Protein AF-A0AAI9EBV7-F1 (afdb_monomer)

Solvent-accessible surface area (backbone atoms only — not comparable to full-atom values): 10297 Å² total; per-residue (Å²): 137,82,85,83,76,83,78,78,80,78,81,77,73,81,86,84,52,82,84,73,50,58,69,68,62,50,48,53,56,40,47,76,72,58,57,64,101,58,68,46,68,54,37,82,58,86,67,26,64,75,76,62,74,66,48,72,75,41,75,66,51,22,55,57,43,48,47,49,43,33,44,70,38,45,33,29,35,66,46,67,69,36,53,53,56,43,55,72,75,46,53,75,68,58,56,71,32,49,49,42,36,38,40,44,69,41,99,86,48,57,71,67,60,51,51,50,57,46,65,76,68,52,88,82,76,77,70,55,43,76,27,34,28,35,61,58,92,95,44,76,33,32,49,52,55,43,61,78,40,37,59,60,54,32,46,73,72,70,42,64,83,50,47,74,68,54,69,80,76,116

pLDDT: mean 79.26, std 15.72, range [40.16, 98.31]

Secondary structure (DSSP, 8-state):
------------PPPP-GGGS-HHHHHHHHHHHH--SSPEEPPSSSSSSPPPGGGGT-HHHHHHHHHHHHHHPEEEES-HHHHHHHHHTS-HHHHHH--EEEEPPPTTS-HHHHHHHHHHH-TTTT--TTTEEEEETTEEEEHHHHHHTHHHHHHHTT-GGGHHHHTT--

Radius of gyration: 24.82 Å; Cα contacts (8 Å, |Δi|>4): 175; chains: 1; bounding box: 70×35×86 Å

Mean predicted aligned error: 10.06 Å

InterPro domains:
  IPR038883 Uncharacterized protein AN11006-like [PTHR42085] (15-111)

Organism: NCBI:txid111012

Nearest PDB structures (foldseek):
  3qpd-assembly1_A  TM=3.014E-01  e=2.447E-01  Aspergillus oryzae
  3dea-assembly1_A  TM=3.841E-01  e=1.121E+00  Colletotrichum gloeosporioides
  3dd5-assembly1_A  TM=3.540E-01  e=1.266E+00  Colletotrichum gloeosporioides
  3dea-assembly2_B  TM=3.497E-01  e=1.346E+00  Colletotrichum gloeosporioides
  1cui-assembly1_A  TM=3.487E-01  e=2.794E+00  Fusarium vanettenii

Structure (mmCIF, N/CA/C/O backbone):
data_AF-A0AAI9EBV7-F1
#
_entry.id   AF-A0AAI9EBV7-F1
#
loop_
_atom_site.group_PDB
_atom_site.id
_atom_site.type_symbol
_atom_site.label_atom_id
_atom_site.label_alt_id
_atom_site.label_comp_id
_atom_site.label_asym_id
_atom_site.label_entity_id
_atom_site.label_seq_id
_atom_site.pdbx_PDB_ins_code
_atom_site.Cartn_x
_atom_site.Cartn_y
_atom_site.Cartn_z
_atom_site.occupancy
_atom_site.B_iso_or_equiv
_atom_site.auth_seq_id
_atom_site.auth_comp_id
_atom_site.auth_asym_id
_atom_site.auth_atom_id
_atom_site.pdbx_PDB_model_num
ATOM 1 N N . MET A 1 1 ? -47.836 -15.852 57.022 1.00 59.47 1 MET A N 1
ATOM 2 C CA . MET A 1 1 ? -46.733 -14.891 56.802 1.00 59.47 1 MET A CA 1
ATOM 3 C C . MET A 1 1 ? -45.708 -15.595 55.933 1.00 59.47 1 MET A C 1
ATOM 5 O O . MET A 1 1 ? -45.092 -16.540 56.404 1.00 59.47 1 MET A O 1
ATOM 9 N N . SER A 1 2 ? -45.632 -15.248 54.650 1.00 58.69 2 SER A N 1
ATOM 10 C CA . SER A 1 2 ? -44.737 -15.921 53.698 1.00 58.69 2 SER A CA 1
ATOM 11 C C . SER A 1 2 ? -43.369 -15.228 53.684 1.00 58.69 2 SER A C 1
ATOM 13 O O . SER A 1 2 ? -43.339 -13.996 53.724 1.00 58.69 2 SER A O 1
ATOM 15 N N . PRO A 1 3 ? -42.250 -15.971 53.640 1.00 67.75 3 PRO A N 1
ATOM 16 C CA . PRO A 1 3 ? -40.920 -15.381 53.669 1.00 67.75 3 PRO A CA 1
ATOM 17 C C . PRO A 1 3 ? -40.595 -14.749 52.311 1.00 67.75 3 PRO A C 1
ATOM 19 O O . PRO A 1 3 ? -40.677 -15.402 51.271 1.00 67.75 3 PRO A O 1
ATOM 22 N N . SER A 1 4 ? -40.237 -13.466 52.323 1.00 66.25 4 SER A N 1
ATOM 23 C CA . SER A 1 4 ? -39.759 -12.733 51.153 1.00 66.25 4 SER A CA 1
ATOM 24 C C . SER A 1 4 ? -38.395 -13.275 50.724 1.00 66.25 4 SER A C 1
ATOM 26 O O . SER A 1 4 ? -37.406 -13.198 51.451 1.00 66.25 4 SER A O 1
ATOM 28 N N . THR A 1 5 ? -38.336 -13.856 49.529 1.00 72.69 5 THR A N 1
ATOM 29 C CA . THR A 1 5 ? -37.091 -14.355 48.940 1.00 72.69 5 THR A CA 1
ATOM 30 C C . THR A 1 5 ? -36.189 -13.168 48.567 1.00 72.69 5 THR A C 1
ATOM 32 O O . THR A 1 5 ? -36.647 -12.267 47.858 1.00 72.69 5 THR A O 1
ATOM 35 N N . PRO A 1 6 ? -34.920 -13.118 49.011 1.00 67.88 6 PRO A N 1
ATOM 36 C CA . PRO A 1 6 ? -34.009 -12.046 48.632 1.00 67.88 6 PRO A CA 1
ATOM 37 C C . PRO A 1 6 ? -33.691 -12.131 47.133 1.00 67.88 6 PRO A C 1
ATOM 39 O O . PRO A 1 6 ? -33.121 -13.107 46.649 1.00 67.88 6 PRO A O 1
ATOM 42 N N . SER A 1 7 ? -34.083 -11.089 46.397 1.00 76.69 7 SER A N 1
ATOM 43 C CA . SER A 1 7 ? -33.814 -10.920 44.968 1.00 76.69 7 SER A CA 1
ATOM 44 C C . SER A 1 7 ? -32.306 -10.947 44.707 1.00 76.69 7 SER A C 1
ATOM 46 O O . SER A 1 7 ? -31.587 -10.021 45.087 1.00 76.69 7 SER A O 1
ATOM 48 N N . ALA A 1 8 ? -31.825 -11.998 44.040 1.00 75.81 8 ALA A N 1
ATOM 49 C CA . ALA A 1 8 ? -30.426 -12.147 43.656 1.00 75.81 8 ALA A CA 1
ATOM 50 C C . ALA A 1 8 ? -29.959 -10.934 42.827 1.00 75.81 8 ALA A C 1
ATOM 52 O O . ALA A 1 8 ? -30.432 -10.702 41.711 1.00 75.81 8 ALA A O 1
ATOM 53 N N . ARG A 1 9 ? -29.023 -10.140 43.367 1.00 72.31 9 ARG A N 1
ATOM 54 C CA . ARG A 1 9 ? -28.352 -9.070 42.615 1.00 72.31 9 ARG A CA 1
ATOM 55 C C . ARG A 1 9 ? -27.528 -9.709 41.497 1.00 72.31 9 ARG A C 1
ATOM 57 O O . ARG A 1 9 ? -26.491 -10.309 41.761 1.00 72.31 9 ARG A O 1
ATOM 64 N N . LYS A 1 10 ? -27.966 -9.552 40.245 1.00 77.38 10 LYS A N 1
ATOM 65 C CA . LYS A 1 10 ? -27.124 -9.825 39.074 1.00 77.38 10 LYS A CA 1
ATOM 66 C C . LYS A 1 10 ? -25.922 -8.880 39.116 1.00 77.38 10 LYS A C 1
ATOM 68 O O . LYS A 1 10 ? -26.084 -7.674 38.947 1.00 77.38 10 LYS A O 1
ATOM 73 N N . ILE A 1 11 ? -24.729 -9.422 39.347 1.00 78.44 11 ILE A N 1
ATOM 74 C CA . ILE A 1 11 ? -23.477 -8.681 39.184 1.00 78.44 11 ILE A CA 1
ATOM 75 C C . ILE A 1 11 ? -23.310 -8.447 37.680 1.00 78.44 11 ILE A C 1
ATOM 77 O O . ILE A 1 11 ? -23.094 -9.388 36.919 1.00 78.44 11 ILE A O 1
ATOM 81 N N . ALA A 1 12 ? -23.494 -7.205 37.233 1.00 81.50 12 ALA A N 1
ATOM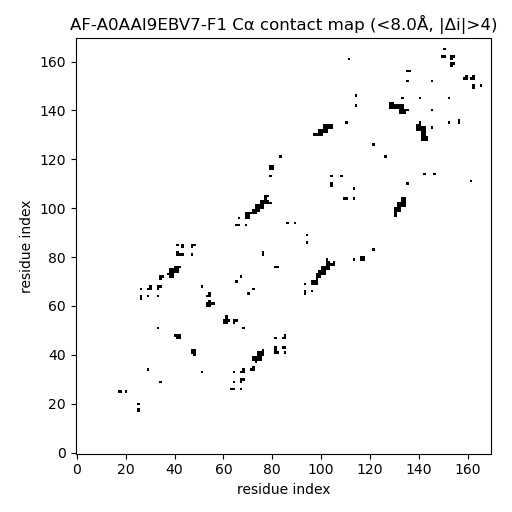 82 C CA . ALA A 1 12 ? -23.274 -6.842 35.841 1.00 81.50 12 ALA A CA 1
ATOM 83 C C . ALA A 1 12 ? -21.769 -6.888 35.559 1.00 81.50 12 ALA A C 1
ATOM 85 O O . ALA A 1 12 ? -21.011 -6.083 36.101 1.00 81.50 12 ALA A O 1
ATOM 86 N N . LEU A 1 13 ? -21.334 -7.841 34.733 1.00 82.12 13 LEU A N 1
ATOM 87 C CA . LEU A 1 13 ? -19.955 -7.865 34.261 1.00 82.12 13 LEU A CA 1
ATOM 88 C C . LEU A 1 13 ? -19.668 -6.580 33.466 1.00 82.12 13 LEU A C 1
ATOM 90 O O . LEU A 1 13 ? -20.532 -6.128 32.702 1.00 82.12 13 LEU A O 1
ATOM 94 N N . PRO A 1 14 ? -18.480 -5.975 33.636 1.00 83.31 14 PRO A N 1
ATOM 95 C CA . PRO A 1 14 ? -18.102 -4.804 32.865 1.00 83.31 14 PRO A CA 1
ATOM 96 C C . PRO A 1 14 ? -18.112 -5.149 31.373 1.00 83.31 14 PRO A C 1
ATOM 98 O O . PRO A 1 14 ? -17.608 -6.189 30.952 1.00 83.31 14 PRO A O 1
ATOM 101 N N . LYS A 1 15 ? -18.714 -4.272 30.565 1.00 86.88 15 LYS A N 1
ATOM 102 C CA . LYS A 1 15 ? -18.778 -4.459 29.113 1.00 86.88 15 LYS A CA 1
ATOM 103 C C . LYS A 1 15 ? -17.365 -4.404 28.537 1.00 86.88 15 LYS A C 1
ATOM 105 O O . LYS A 1 15 ? -16.687 -3.382 28.635 1.00 86.88 15 LYS A O 1
ATOM 110 N N . THR A 1 16 ? -16.937 -5.489 27.909 1.00 90.75 16 THR A N 1
ATOM 111 C CA . THR A 1 16 ? -15.689 -5.538 27.148 1.00 90.75 16 THR A CA 1
ATOM 112 C C . THR A 1 16 ? -15.911 -4.937 25.762 1.00 90.75 16 THR A C 1
ATOM 114 O O . THR A 1 16 ? -16.852 -5.310 25.065 1.00 90.75 16 THR A O 1
ATOM 117 N N . SER A 1 17 ? -15.049 -4.004 25.361 1.00 93.94 17 SER A N 1
ATOM 118 C CA . SER A 1 17 ? -15.014 -3.408 24.021 1.00 93.94 17 SER A CA 1
ATOM 119 C C . SER A 1 17 ? -13.709 -3.781 23.321 1.00 93.94 17 SER A C 1
ATOM 121 O O . SER A 1 17 ? -12.700 -4.000 23.985 1.00 93.94 17 SER A O 1
ATOM 123 N N . PHE A 1 18 ? -13.699 -3.787 21.986 1.00 95.50 18 PHE A N 1
ATOM 124 C CA . PHE A 1 18 ? -12.477 -3.971 21.194 1.00 95.50 18 PHE A CA 1
ATOM 125 C C . PHE A 1 18 ? -11.385 -2.952 21.564 1.00 95.50 18 PHE A C 1
ATOM 127 O O . PHE A 1 18 ? -10.210 -3.294 21.643 1.00 95.50 18 PHE A O 1
ATOM 134 N N . LEU A 1 19 ? -11.776 -1.713 21.884 1.00 96.00 19 LEU A N 1
ATOM 135 C CA . LEU A 1 19 ? -10.842 -0.664 22.312 1.00 96.00 19 LEU A CA 1
ATOM 136 C C . LEU A 1 19 ? -10.294 -0.863 23.736 1.00 96.00 19 LEU A C 1
ATOM 138 O O . LEU A 1 19 ? -9.363 -0.161 24.116 1.00 96.00 19 LEU A O 1
ATOM 142 N N . ASN A 1 20 ? -10.825 -1.821 24.506 1.00 95.75 20 ASN A N 1
ATOM 143 C CA . ASN A 1 20 ? -10.268 -2.191 25.811 1.00 95.75 20 ASN A CA 1
ATOM 144 C C . ASN A 1 20 ? -9.069 -3.148 25.678 1.00 95.75 20 ASN A C 1
ATOM 146 O O . ASN A 1 20 ? -8.398 -3.410 26.673 1.00 95.75 20 ASN A O 1
ATOM 150 N N . LEU A 1 21 ? -8.810 -3.695 24.484 1.00 96.69 21 LEU A N 1
ATOM 151 C CA . LEU A 1 21 ? -7.607 -4.484 24.220 1.00 96.69 21 LEU A CA 1
ATOM 152 C C . LEU A 1 21 ? -6.374 -3.568 24.199 1.00 96.69 21 LEU A C 1
ATOM 154 O O . LEU A 1 21 ? -6.490 -2.446 23.709 1.00 96.69 21 LEU A O 1
ATOM 158 N N . PRO A 1 22 ? -5.191 -4.027 24.643 1.00 97.50 22 PRO A N 1
ATOM 159 C CA . PRO A 1 22 ? -3.921 -3.356 24.368 1.00 97.50 22 PRO A CA 1
ATOM 160 C C . PRO A 1 22 ? -3.702 -3.112 22.868 1.00 97.50 22 PRO A C 1
ATOM 162 O O . PRO A 1 22 ? -4.236 -3.835 22.022 1.00 97.50 22 PRO A O 1
ATOM 165 N N . ALA A 1 23 ? -2.924 -2.082 22.533 1.00 97.31 23 ALA A N 1
ATOM 166 C CA . ALA A 1 23 ? -2.710 -1.670 21.145 1.00 97.31 23 ALA A CA 1
ATOM 167 C C . ALA A 1 23 ? -2.044 -2.771 20.307 1.00 97.31 23 ALA A C 1
ATOM 169 O O . ALA A 1 23 ? -2.389 -2.953 19.144 1.00 97.31 23 ALA A O 1
ATOM 170 N N . GLU A 1 24 ? -1.152 -3.547 20.916 1.00 97.88 24 GLU A N 1
ATOM 171 C CA . GLU A 1 24 ? -0.439 -4.665 20.305 1.00 97.88 24 GLU A CA 1
ATOM 172 C C . GLU A 1 24 ? -1.423 -5.725 19.803 1.00 97.88 24 GLU A C 1
ATOM 174 O O . GLU A 1 24 ? -1.367 -6.121 18.644 1.00 97.88 24 GLU A O 1
ATOM 179 N N . LEU A 1 25 ? -2.398 -6.110 20.636 1.00 98.25 25 LEU A N 1
ATOM 180 C CA . LEU A 1 25 ? -3.416 -7.089 20.249 1.00 98.25 25 LEU A CA 1
ATOM 181 C C . LEU A 1 25 ? -4.355 -6.545 19.169 1.00 98.25 25 LEU A C 1
ATOM 183 O O . LEU A 1 25 ? -4.765 -7.294 18.284 1.00 98.25 25 LEU A O 1
ATOM 187 N N . ARG A 1 26 ? -4.687 -5.246 19.205 1.00 98.06 26 ARG A N 1
ATOM 188 C CA . ARG A 1 26 ? -5.467 -4.625 18.122 1.00 98.06 26 ARG A CA 1
ATOM 189 C C . ARG A 1 26 ? -4.696 -4.652 16.804 1.00 98.06 26 ARG A C 1
ATOM 191 O O . ARG A 1 26 ? -5.287 -4.993 15.785 1.00 98.06 26 ARG A O 1
ATOM 198 N N . ASN A 1 27 ? -3.393 -4.365 16.832 1.00 98.19 27 ASN A N 1
ATOM 199 C CA . ASN A 1 27 ? -2.526 -4.421 15.656 1.00 98.19 27 ASN A CA 1
ATOM 200 C C . ASN A 1 27 ? -2.462 -5.825 15.052 1.00 98.19 27 ASN A C 1
ATOM 202 O O . ASN A 1 27 ? -2.560 -5.943 13.834 1.00 98.19 27 ASN A O 1
ATOM 206 N N . GLU A 1 28 ? -2.390 -6.879 15.868 1.00 98.31 28 GLU A N 1
ATOM 207 C CA . GLU A 1 28 ? -2.465 -8.259 15.364 1.00 98.31 28 GLU A CA 1
ATOM 208 C C . GLU A 1 28 ? -3.798 -8.542 14.657 1.00 98.31 28 GLU A C 1
ATOM 210 O O . GLU A 1 28 ? -3.818 -9.065 13.544 1.00 98.31 28 GLU A O 1
ATOM 215 N N . VAL A 1 29 ? -4.925 -8.113 15.238 1.00 97.88 29 VAL A N 1
ATOM 216 C CA . VAL A 1 29 ? -6.243 -8.239 14.588 1.00 97.88 29 VAL A CA 1
ATOM 217 C C . VAL A 1 29 ? -6.297 -7.451 13.274 1.00 97.88 29 VAL A C 1
ATOM 219 O O . VAL A 1 29 ? -6.861 -7.925 12.284 1.00 97.88 29 VAL A O 1
ATOM 222 N N . TYR A 1 30 ? -5.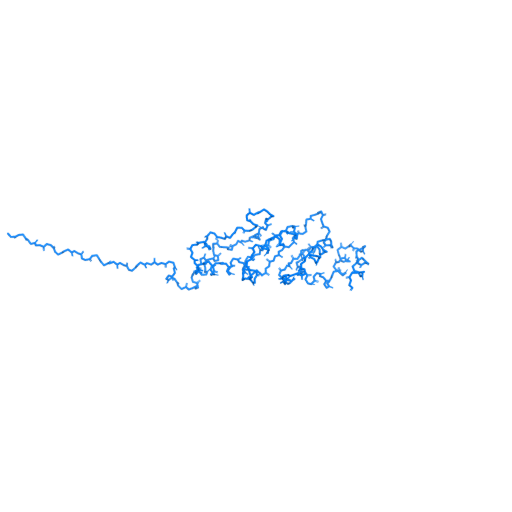705 -6.257 13.231 1.00 98.06 30 TYR A N 1
ATOM 223 C CA . TYR A 1 30 ? -5.604 -5.473 12.004 1.00 98.06 30 TYR A CA 1
ATOM 224 C C . TYR A 1 30 ? -4.764 -6.191 10.948 1.00 98.06 30 TYR A C 1
ATOM 226 O O . TYR A 1 30 ? -5.223 -6.321 9.820 1.00 98.06 30 TYR A O 1
ATOM 234 N N . ARG A 1 31 ? -3.587 -6.723 11.286 1.00 97.81 31 ARG A N 1
ATOM 235 C CA . ARG A 1 31 ? -2.748 -7.434 10.309 1.00 97.81 31 ARG A CA 1
ATOM 236 C C . ARG A 1 31 ? -3.461 -8.637 9.709 1.00 97.81 31 ARG A C 1
ATOM 238 O O . ARG A 1 31 ? -3.528 -8.748 8.490 1.00 97.81 31 ARG A O 1
ATOM 245 N N . LEU A 1 32 ? -4.096 -9.447 10.557 1.00 97.00 32 LEU A N 1
ATOM 246 C CA . LEU A 1 32 ? -4.876 -10.616 10.139 1.00 97.00 32 LEU A CA 1
ATOM 247 C C . LEU A 1 32 ? -6.061 -10.277 9.221 1.00 97.00 32 LEU A C 1
ATOM 249 O O . LEU A 1 32 ? -6.541 -11.150 8.505 1.00 97.00 32 LEU A O 1
ATOM 253 N N . SER A 1 33 ? -6.569 -9.042 9.260 1.00 96.38 33 SER A N 1
ATOM 254 C CA . SER A 1 33 ? -7.745 -8.626 8.481 1.00 96.38 33 SER A CA 1
ATOM 255 C C . SER A 1 33 ? -7.431 -7.734 7.279 1.00 96.38 33 SER A C 1
ATOM 257 O O . SER A 1 33 ? -8.267 -7.619 6.383 1.00 96.38 33 SER A O 1
ATOM 259 N N . LEU A 1 34 ? -6.272 -7.075 7.263 1.00 96.56 34 LEU A N 1
ATOM 260 C CA . LEU A 1 34 ? -5.938 -6.028 6.292 1.00 96.56 34 LEU A CA 1
ATOM 261 C C . LEU A 1 34 ? -4.805 -6.401 5.345 1.00 96.56 34 LEU A C 1
ATOM 263 O O . LEU A 1 34 ? -4.702 -5.779 4.286 1.00 96.56 34 LEU A O 1
ATOM 267 N N . ILE A 1 35 ? -3.928 -7.321 5.745 1.00 96.19 35 ILE A N 1
ATOM 268 C CA . ILE A 1 35 ? -2.753 -7.691 4.961 1.00 96.19 35 ILE A CA 1
ATOM 269 C C . ILE A 1 35 ? -3.085 -8.936 4.155 1.00 96.19 35 ILE A C 1
ATOM 271 O O . ILE A 1 35 ? -3.540 -9.939 4.703 1.00 96.19 35 ILE A O 1
ATOM 275 N N . GLY A 1 36 ? -2.895 -8.843 2.842 1.00 92.19 36 GLY A N 1
ATOM 276 C CA . GLY A 1 36 ? -3.008 -9.979 1.937 1.00 92.19 36 GLY A CA 1
ATOM 277 C C . GLY A 1 36 ? -1.636 -10.458 1.479 1.00 92.19 36 GLY A C 1
ATOM 278 O O . GLY A 1 36 ? -0.716 -9.660 1.326 1.00 92.19 36 GLY A O 1
ATOM 279 N N . ASP A 1 37 ? -1.526 -11.750 1.169 1.00 94.50 37 ASP A N 1
ATOM 280 C CA . ASP A 1 37 ? -0.293 -12.342 0.620 1.00 94.50 37 ASP A CA 1
ATOM 281 C C . ASP A 1 37 ? 0.026 -11.849 -0.801 1.00 94.50 37 ASP A C 1
ATOM 283 O O . ASP A 1 37 ? 1.128 -12.040 -1.315 1.00 94.50 37 ASP A O 1
ATOM 287 N N . THR A 1 38 ? -0.954 -11.228 -1.463 1.00 94.19 38 THR A N 1
ATOM 288 C CA . THR A 1 38 ? -0.835 -10.741 -2.837 1.00 94.19 38 THR A CA 1
ATOM 289 C C . THR A 1 38 ? -0.926 -9.220 -2.885 1.00 94.19 38 THR A C 1
ATOM 291 O O . THR A 1 38 ? -1.719 -8.632 -2.142 1.00 94.19 38 THR A O 1
ATOM 294 N N . PRO A 1 39 ? -0.159 -8.564 -3.776 1.00 94.62 39 PRO A N 1
ATOM 295 C CA . PRO A 1 39 ? -0.265 -7.128 -3.970 1.00 94.62 39 PRO A CA 1
ATOM 296 C C . PRO A 1 39 ? -1.699 -6.675 -4.290 1.00 94.62 39 PRO A C 1
ATOM 298 O O . PRO A 1 39 ? -2.419 -7.300 -5.074 1.00 94.62 39 PRO A O 1
ATOM 301 N N . ILE A 1 40 ? -2.099 -5.529 -3.739 1.00 95.06 40 ILE A N 1
ATOM 302 C CA . ILE A 1 40 ? -3.437 -4.956 -3.919 1.00 95.06 40 ILE A CA 1
ATOM 303 C C . ILE A 1 40 ? -3.502 -4.173 -5.240 1.00 95.06 40 ILE A C 1
ATOM 305 O O . ILE A 1 40 ? -2.745 -3.212 -5.410 1.00 95.06 40 ILE A O 1
ATOM 309 N N . PRO A 1 41 ? -4.410 -4.519 -6.173 1.00 93.19 41 PRO A N 1
ATOM 310 C CA . PRO A 1 41 ? -4.505 -3.829 -7.453 1.00 93.19 41 PRO A CA 1
ATOM 311 C C . PRO A 1 41 ? -5.094 -2.424 -7.294 1.00 93.19 41 PRO A C 1
ATOM 313 O O . PRO A 1 41 ? -6.199 -2.257 -6.768 1.00 93.19 41 PRO A O 1
ATOM 316 N N . ILE A 1 42 ? -4.396 -1.425 -7.829 1.00 91.81 42 ILE A N 1
ATOM 317 C CA . ILE A 1 42 ? -4.898 -0.061 -7.998 1.00 91.81 42 ILE A CA 1
ATOM 318 C C . ILE A 1 42 ? -5.750 -0.037 -9.266 1.00 91.81 42 ILE A C 1
ATOM 320 O O . ILE A 1 42 ? -5.281 -0.303 -10.373 1.00 91.81 42 ILE A O 1
ATOM 324 N N . ARG A 1 43 ? -7.035 0.271 -9.112 1.00 86.25 43 ARG A N 1
ATOM 325 C CA . ARG A 1 43 ? -8.007 0.321 -10.205 1.00 86.25 43 ARG A CA 1
ATOM 326 C C . ARG A 1 43 ? -8.123 1.744 -10.735 1.00 86.25 43 ARG A C 1
ATOM 328 O O . ARG A 1 43 ? -8.092 2.704 -9.978 1.00 86.25 43 ARG A O 1
ATOM 335 N N . PHE A 1 44 ? -8.338 1.878 -12.041 1.00 74.12 44 PHE A N 1
ATOM 336 C CA . PHE A 1 44 ? -8.576 3.184 -12.665 1.00 74.12 44 PHE A CA 1
ATOM 337 C C . PHE A 1 44 ? -9.937 3.799 -12.289 1.00 74.12 44 PHE A C 1
ATOM 339 O O . PHE A 1 44 ? -10.085 5.017 -12.250 1.00 74.12 44 PHE A O 1
ATOM 346 N N . LYS A 1 45 ? -10.954 2.965 -12.028 1.00 75.62 45 LYS A N 1
ATOM 347 C CA . LYS A 1 45 ? -12.307 3.428 -11.683 1.00 75.62 45 LYS A CA 1
ATOM 348 C C . LYS A 1 45 ? -12.464 3.587 -10.173 1.00 75.62 45 LYS A C 1
ATOM 350 O O . LYS A 1 45 ? -11.986 2.750 -9.412 1.00 75.62 45 LYS A O 1
ATOM 355 N N . ALA A 1 46 ? -13.184 4.629 -9.762 1.00 64.00 46 ALA A N 1
ATOM 356 C CA . ALA A 1 46 ? -13.457 4.905 -8.359 1.00 64.00 46 ALA A CA 1
ATOM 357 C C . ALA A 1 46 ? -14.333 3.808 -7.700 1.00 64.00 46 ALA A C 1
ATOM 359 O O . ALA A 1 46 ? -15.291 3.347 -8.326 1.00 64.00 46 ALA A O 1
ATOM 360 N N . PRO A 1 47 ? -14.057 3.436 -6.433 1.00 62.22 47 PRO A N 1
ATOM 361 C CA . PRO A 1 47 ? -12.866 3.818 -5.670 1.00 62.22 47 PRO A CA 1
ATOM 362 C C . PRO A 1 47 ? -11.606 3.114 -6.213 1.00 62.22 47 PRO A C 1
ATOM 364 O O . PRO A 1 47 ? -11.607 1.895 -6.367 1.00 62.22 47 PRO A O 1
ATOM 367 N N . CYS A 1 48 ? -10.533 3.882 -6.472 1.00 74.06 48 CYS A N 1
ATOM 368 C CA . CYS A 1 48 ? -9.303 3.361 -7.090 1.00 74.06 48 CYS A CA 1
ATOM 369 C C . CYS A 1 48 ? -8.680 2.228 -6.257 1.00 74.06 48 CYS A C 1
ATOM 371 O O . CYS A 1 48 ? -8.280 1.199 -6.792 1.00 74.06 48 CYS A O 1
ATOM 373 N N . VAL A 1 49 ? -8.684 2.384 -4.931 1.00 81.69 49 VAL A N 1
ATOM 374 C CA . VAL A 1 49 ? -8.473 1.303 -3.963 1.00 81.69 49 VAL A CA 1
ATOM 375 C C . VAL A 1 49 ? -9.531 1.469 -2.873 1.00 81.69 49 VAL A C 1
ATOM 377 O O . VAL A 1 49 ? -9.588 2.539 -2.254 1.00 81.69 49 VAL A O 1
ATOM 380 N N . PRO A 1 50 ? -10.409 0.478 -2.642 1.00 84.06 50 PRO A N 1
ATOM 381 C CA . PRO A 1 50 ? -11.387 0.570 -1.570 1.00 84.06 50 PRO A CA 1
ATOM 382 C C . PRO A 1 50 ? -10.660 0.569 -0.222 1.00 84.06 50 PRO A C 1
ATOM 384 O O . PRO A 1 50 ? -9.864 -0.324 0.061 1.00 84.06 50 PRO A O 1
ATOM 387 N N . GLN A 1 51 ? -10.936 1.570 0.617 1.00 89.75 51 GLN A N 1
ATOM 388 C CA . GLN A 1 51 ? -10.461 1.541 1.999 1.00 89.75 51 GLN A CA 1
ATOM 389 C C . GLN A 1 51 ? -11.112 0.358 2.732 1.00 89.75 51 GLN A C 1
ATOM 391 O O . GLN A 1 51 ? -12.281 0.050 2.474 1.00 89.75 51 GLN A O 1
ATOM 396 N N . PRO A 1 52 ? -10.395 -0.291 3.663 1.00 93.25 52 PRO A N 1
ATOM 397 C CA . PRO A 1 52 ? -10.952 -1.399 4.425 1.00 93.25 52 PRO A CA 1
ATOM 398 C C . PRO A 1 52 ? -12.173 -0.930 5.219 1.00 93.25 52 PRO A C 1
ATOM 400 O O . PRO A 1 52 ? -12.163 0.157 5.805 1.00 93.25 52 PRO A O 1
ATOM 403 N N . SER A 1 53 ? -13.219 -1.756 5.279 1.00 93.75 53 SER A N 1
ATOM 404 C CA . SER A 1 53 ? -14.472 -1.436 5.982 1.00 93.75 53 SER A CA 1
ATOM 405 C C . SER A 1 53 ? -14.244 -1.074 7.452 1.00 93.75 53 SER A C 1
ATOM 407 O O . SER A 1 53 ? -14.911 -0.192 7.993 1.00 93.75 53 SER A O 1
ATOM 409 N N . LEU A 1 54 ? -13.227 -1.678 8.070 1.00 94.19 54 LEU A N 1
ATOM 410 C CA . LEU A 1 54 ? -12.801 -1.408 9.439 1.00 94.19 54 LEU A CA 1
ATOM 411 C C . LEU A 1 54 ? -12.436 0.069 9.675 1.00 94.19 54 LEU A C 1
ATOM 413 O O . LEU A 1 54 ? -12.713 0.622 10.739 1.00 94.19 54 LEU A O 1
ATOM 417 N N . SER A 1 55 ? -11.910 0.748 8.653 1.00 94.75 55 SER A N 1
ATOM 418 C CA . SER A 1 55 ? -11.569 2.175 8.712 1.00 94.75 55 SER A CA 1
ATOM 419 C C . SER A 1 55 ? -12.782 3.113 8.799 1.00 94.75 55 SER A C 1
ATOM 421 O O . SER A 1 55 ? -12.607 4.322 8.978 1.00 94.75 55 SER A O 1
ATOM 423 N N . MET A 1 56 ? -14.002 2.582 8.667 1.00 94.81 56 MET A N 1
ATOM 424 C CA . MET A 1 56 ? -15.254 3.336 8.774 1.00 94.81 56 MET A CA 1
ATOM 425 C C . MET A 1 56 ? -15.913 3.213 10.155 1.00 94.81 56 MET A C 1
ATOM 427 O O . MET A 1 56 ? -16.870 3.929 10.431 1.00 94.81 56 MET A O 1
ATOM 431 N N . ALA A 1 57 ? -15.415 2.338 11.037 1.00 94.69 57 ALA A N 1
ATOM 432 C CA . ALA A 1 57 ? -16.069 2.053 12.315 1.00 94.69 57 ALA A CA 1
ATOM 433 C C . ALA A 1 57 ? -15.896 3.175 13.359 1.00 94.69 57 ALA A C 1
ATOM 435 O O . ALA A 1 57 ? -16.852 3.572 14.024 1.00 94.69 57 ALA A O 1
ATOM 436 N N . ASN A 1 58 ? -14.670 3.680 13.538 1.00 95.94 58 ASN A N 1
ATOM 437 C CA . ASN A 1 58 ? -14.327 4.698 14.541 1.00 95.94 58 ASN A CA 1
ATOM 438 C C . ASN A 1 58 ? -13.057 5.467 14.126 1.00 95.94 58 ASN A C 1
ATOM 440 O O . ASN A 1 58 ? -12.199 4.905 13.454 1.00 95.94 58 ASN A O 1
ATOM 444 N N . LYS A 1 59 ? -12.888 6.726 14.563 1.00 96.38 59 LYS A N 1
ATOM 445 C CA . LYS A 1 59 ? -11.698 7.560 14.284 1.00 96.38 59 LYS A CA 1
ATOM 446 C C . LYS A 1 59 ? -10.373 6.950 14.769 1.00 96.38 59 LYS A C 1
ATOM 448 O O . LYS A 1 59 ? -9.369 7.059 14.065 1.00 96.38 59 LYS A O 1
ATOM 453 N N . GLN A 1 60 ? -10.363 6.317 15.944 1.00 96.88 60 GLN A N 1
ATOM 454 C CA . GLN A 1 60 ? -9.176 5.641 16.471 1.00 96.88 60 GLN A CA 1
ATOM 455 C C . GLN A 1 60 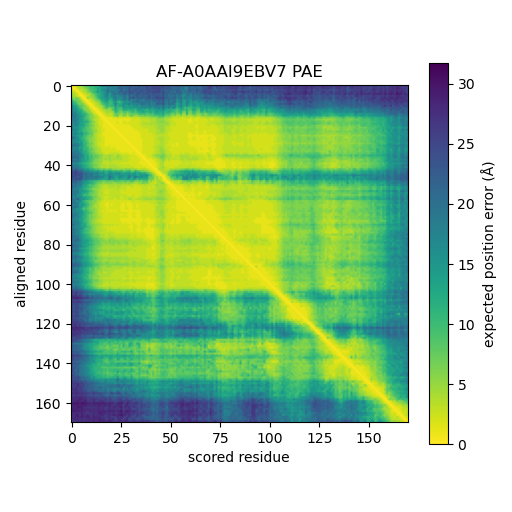? -8.831 4.427 15.607 1.00 96.88 60 GLN A C 1
ATOM 457 O O . GLN A 1 60 ? -7.733 4.363 15.061 1.00 96.88 60 GLN A O 1
ATOM 462 N N . ILE A 1 61 ? -9.806 3.534 15.398 1.00 97.38 61 ILE A N 1
ATOM 463 C CA . ILE A 1 61 ? -9.654 2.346 14.545 1.00 97.38 61 ILE A CA 1
ATOM 464 C C . ILE A 1 61 ? -9.196 2.755 13.148 1.00 97.38 61 ILE A C 1
ATOM 466 O O . ILE A 1 61 ? -8.258 2.176 12.625 1.00 97.38 61 ILE A O 1
ATOM 470 N N . ARG A 1 62 ? -9.794 3.800 12.566 1.00 96.25 62 ARG A N 1
ATOM 471 C CA . ARG A 1 62 ? -9.398 4.363 11.272 1.00 96.25 62 ARG A CA 1
ATOM 472 C C . ARG A 1 62 ? -7.918 4.728 11.230 1.00 96.25 62 ARG A C 1
ATOM 474 O O . ARG A 1 62 ? -7.249 4.396 10.262 1.00 96.25 62 ARG A O 1
ATOM 481 N N . THR A 1 63 ? -7.418 5.410 12.254 1.00 96.25 63 THR A N 1
ATOM 482 C CA . THR A 1 63 ? -6.021 5.859 12.297 1.00 96.25 63 THR A CA 1
ATOM 483 C C . THR A 1 63 ? -5.062 4.675 12.395 1.00 96.25 63 THR A C 1
ATOM 485 O O . THR A 1 63 ? -4.103 4.605 11.629 1.00 96.25 63 THR A O 1
ATOM 488 N N . GLU A 1 64 ? -5.349 3.732 13.294 1.00 96.94 64 GLU A N 1
ATOM 489 C CA . GLU A 1 64 ? -4.532 2.530 13.496 1.00 96.94 64 GLU A CA 1
ATOM 490 C C . GLU A 1 64 ? -4.550 1.637 12.239 1.00 96.94 64 GLU A C 1
ATOM 492 O O . GLU A 1 64 ? -3.506 1.351 11.656 1.00 96.94 64 GLU A O 1
ATOM 497 N N . CYS A 1 65 ? -5.744 1.296 11.746 1.00 97.00 65 CYS A N 1
ATOM 498 C CA . CYS A 1 65 ? -5.970 0.448 10.576 1.00 97.00 65 CYS A CA 1
ATOM 499 C C . CYS A 1 65 ? -5.324 1.003 9.301 1.00 97.00 65 CYS A C 1
ATOM 501 O O . CYS A 1 65 ? -4.668 0.250 8.587 1.00 97.00 65 CYS A O 1
ATOM 503 N N . LEU A 1 66 ? -5.475 2.300 9.001 1.00 96.19 66 LEU A N 1
ATOM 504 C CA . LEU A 1 66 ? -4.915 2.865 7.767 1.00 96.19 66 LEU A CA 1
ATOM 505 C C . LEU A 1 66 ? -3.382 2.883 7.772 1.00 96.19 66 LEU A C 1
ATOM 507 O O . LEU A 1 66 ? -2.787 2.658 6.721 1.00 96.19 66 LEU A O 1
ATOM 511 N N . SER A 1 67 ? -2.755 3.079 8.938 1.00 96.50 67 SER A N 1
ATOM 512 C CA . SER A 1 67 ? -1.295 3.024 9.052 1.00 96.50 67 SER A CA 1
ATOM 513 C C . SER A 1 67 ? -0.723 1.652 8.707 1.00 96.50 67 SER A C 1
ATOM 515 O O . SER A 1 67 ? 0.278 1.582 8.000 1.00 96.50 67 SER A O 1
ATOM 517 N N . ILE A 1 68 ? -1.400 0.581 9.126 1.00 97.56 68 ILE A N 1
ATOM 518 C CA . ILE A 1 68 ? -1.037 -0.803 8.797 1.00 97.56 68 ILE A CA 1
ATOM 519 C C . ILE A 1 68 ? -1.383 -1.100 7.337 1.00 97.56 68 ILE A C 1
ATOM 521 O O . ILE A 1 68 ? -0.539 -1.574 6.586 1.00 97.56 68 ILE A O 1
ATOM 525 N N . PHE A 1 69 ? -2.594 -0.747 6.897 1.00 97.19 69 PHE A N 1
ATOM 526 C CA . PHE A 1 69 ? -3.059 -1.023 5.539 1.00 97.19 69 PHE A CA 1
ATOM 527 C C . PHE A 1 69 ? -2.151 -0.413 4.465 1.00 97.19 69 PHE A C 1
ATOM 529 O O . PHE A 1 69 ? -1.751 -1.127 3.555 1.00 97.19 69 PHE A O 1
ATOM 536 N N . TYR A 1 70 ? -1.812 0.876 4.555 1.00 95.81 70 TYR A N 1
ATOM 537 C CA . TYR A 1 70 ? -0.923 1.515 3.576 1.00 95.81 70 TYR A CA 1
ATOM 538 C C . TYR A 1 70 ? 0.562 1.242 3.845 1.00 95.81 70 TYR A C 1
ATOM 540 O O . TYR A 1 70 ? 1.366 1.287 2.915 1.00 95.81 70 TYR A O 1
ATOM 548 N N . GLY A 1 71 ? 0.920 0.989 5.106 1.00 95.81 71 GLY A N 1
ATOM 549 C CA . GLY A 1 71 ? 2.300 0.807 5.543 1.00 95.81 71 GLY A CA 1
ATOM 550 C C . GLY A 1 71 ? 2.881 -0.569 5.250 1.00 95.81 71 GLY A C 1
ATOM 551 O O . GLY A 1 71 ? 4.077 -0.668 4.990 1.00 95.81 71 GLY A O 1
ATOM 552 N N . GLU A 1 72 ? 2.053 -1.610 5.307 1.00 96.81 72 GLU A N 1
ATOM 553 C CA . GLU A 1 72 ? 2.500 -3.003 5.225 1.00 96.81 72 GLU A CA 1
ATOM 554 C C . GLU A 1 72 ? 2.039 -3.707 3.933 1.00 96.81 72 GLU A C 1
ATOM 556 O O . GLU A 1 72 ? 2.670 -4.679 3.528 1.00 96.81 72 GLU A O 1
ATOM 561 N N . ASN A 1 73 ? 0.999 -3.219 3.235 1.00 96.56 73 ASN A N 1
ATOM 562 C CA . ASN A 1 73 ? 0.631 -3.779 1.928 1.00 96.56 73 ASN A CA 1
ATOM 563 C C . ASN A 1 73 ? 1.501 -3.234 0.792 1.00 96.56 73 ASN A C 1
ATOM 565 O O . ASN A 1 73 ? 1.892 -2.065 0.763 1.00 96.56 73 ASN A O 1
ATOM 569 N N . VAL A 1 74 ? 1.687 -4.084 -0.216 1.00 95.31 74 VAL A N 1
ATOM 570 C CA . VAL A 1 74 ? 2.201 -3.699 -1.529 1.00 95.31 74 VAL A CA 1
ATOM 571 C C . VAL A 1 74 ? 1.020 -3.409 -2.443 1.00 95.31 74 VAL A C 1
ATOM 573 O O . VAL A 1 74 ? 0.105 -4.224 -2.564 1.00 95.31 74 VAL A O 1
ATOM 576 N N . PHE A 1 75 ? 1.047 -2.271 -3.125 1.00 94.81 75 PHE A N 1
ATOM 577 C CA . PHE A 1 75 ? 0.048 -1.931 -4.137 1.00 94.81 75 PHE A CA 1
ATOM 578 C C . PHE A 1 75 ? 0.631 -2.144 -5.520 1.00 94.81 75 PHE A C 1
ATOM 580 O O . PHE A 1 75 ? 1.836 -2.003 -5.692 1.00 94.81 75 PHE A O 1
ATOM 587 N N . TRP A 1 76 ? -0.186 -2.466 -6.516 1.00 93.50 76 TRP A N 1
ATOM 588 C CA . TRP A 1 76 ? 0.325 -2.649 -7.870 1.00 93.50 76 TRP A CA 1
ATOM 589 C C . TRP A 1 76 ? -0.622 -2.157 -8.950 1.00 93.50 76 TRP A C 1
ATOM 591 O O . TRP A 1 76 ? -1.835 -2.077 -8.759 1.00 93.50 76 TRP A O 1
ATOM 601 N N . THR A 1 77 ? -0.055 -1.834 -10.104 1.00 90.44 77 THR A N 1
ATOM 602 C CA . THR A 1 77 ? -0.803 -1.518 -11.320 1.00 90.44 77 THR A CA 1
ATOM 603 C C . THR A 1 77 ? 0.068 -1.697 -12.554 1.00 90.44 77 THR A C 1
ATOM 605 O O . THR A 1 77 ? 1.294 -1.663 -12.475 1.00 90.44 77 THR A O 1
ATOM 608 N N . THR A 1 78 ? -0.575 -1.854 -13.707 1.00 85.94 78 THR A N 1
ATOM 609 C CA . THR A 1 78 ? 0.083 -1.869 -15.019 1.00 85.94 78 THR A CA 1
ATOM 610 C C . THR A 1 78 ? 0.142 -0.491 -15.677 1.00 85.94 78 THR A C 1
ATOM 612 O O . THR A 1 78 ? 0.704 -0.330 -16.757 1.00 85.94 78 THR A O 1
ATOM 615 N N . GLN A 1 79 ? -0.472 0.520 -15.055 1.00 82.50 79 GLN A N 1
ATOM 616 C CA . GLN A 1 79 ? -0.702 1.829 -15.659 1.00 82.50 79 GLN A CA 1
ATOM 617 C C . GLN A 1 79 ? -0.239 2.944 -14.719 1.00 82.50 79 GLN A C 1
ATOM 619 O O . GLN A 1 79 ? -0.909 3.231 -13.727 1.00 82.50 79 GLN A O 1
ATOM 624 N N . ALA A 1 80 ? 0.854 3.638 -15.050 1.00 79.50 80 ALA A N 1
ATOM 625 C CA . ALA A 1 80 ? 1.398 4.720 -14.217 1.00 79.50 80 ALA A CA 1
ATOM 626 C C . ALA A 1 80 ? 0.357 5.797 -13.854 1.00 79.50 80 ALA A C 1
ATOM 628 O O . ALA A 1 80 ? 0.246 6.202 -12.699 1.00 79.50 80 ALA A O 1
ATOM 629 N N . PHE A 1 81 ? -0.494 6.184 -14.809 1.00 80.31 81 PHE A N 1
ATOM 630 C CA . PHE A 1 81 ? -1.527 7.201 -14.583 1.00 80.31 81 PHE A CA 1
ATOM 631 C C . PHE A 1 81 ? -2.605 6.786 -13.567 1.00 80.31 81 PHE A C 1
ATOM 633 O O . PHE A 1 81 ? -3.307 7.644 -13.033 1.00 80.31 81 PHE A O 1
ATOM 640 N N . THR A 1 82 ? -2.763 5.489 -13.285 1.00 85.00 82 THR A N 1
ATOM 641 C CA . THR A 1 82 ? -3.675 5.038 -12.221 1.00 85.00 82 THR A CA 1
ATOM 642 C C . THR A 1 82 ? -3.111 5.334 -10.836 1.00 85.00 82 THR A C 1
ATOM 644 O O . THR A 1 82 ? -3.889 5.611 -9.927 1.00 85.00 82 THR A O 1
ATOM 647 N N . VAL A 1 83 ? -1.781 5.355 -10.678 1.00 84.62 83 VAL A N 1
ATOM 648 C CA . VAL A 1 83 ? -1.140 5.747 -9.416 1.00 84.62 83 VAL A CA 1
ATOM 649 C C . VAL A 1 83 ? -1.345 7.234 -9.159 1.00 84.62 83 VAL A C 1
ATOM 651 O O . VAL A 1 83 ? -1.733 7.601 -8.055 1.00 84.62 83 VAL A O 1
ATOM 654 N N . ASP A 1 84 ? -1.191 8.072 -10.189 1.00 81.44 84 ASP A N 1
ATOM 655 C CA . ASP A 1 84 ? -1.522 9.501 -10.115 1.00 81.44 84 ASP A CA 1
ATOM 656 C C . ASP A 1 84 ? -2.951 9.724 -9.642 1.00 81.44 84 ASP A C 1
ATOM 658 O O . ASP A 1 84 ? -3.196 10.420 -8.654 1.00 81.44 84 ASP A O 1
ATOM 662 N N . ALA A 1 85 ? -3.902 9.106 -10.348 1.00 83.88 85 ALA A N 1
ATOM 663 C CA . ALA A 1 85 ? -5.311 9.228 -10.026 1.00 83.88 85 ALA A CA 1
ATOM 664 C C . ALA A 1 85 ? -5.571 8.771 -8.588 1.00 83.88 85 ALA A C 1
ATOM 666 O O . ALA A 1 85 ? -6.267 9.453 -7.842 1.00 83.88 85 ALA A O 1
ATOM 667 N N . TRP A 1 86 ? -4.978 7.659 -8.160 1.00 87.88 86 TRP A N 1
ATOM 668 C CA . TRP A 1 86 ? -5.126 7.159 -6.800 1.00 87.88 86 TRP A CA 1
ATOM 669 C C . TRP A 1 86 ? -4.555 8.120 -5.750 1.00 87.88 86 TRP A C 1
ATOM 671 O O . TRP A 1 86 ? -5.244 8.436 -4.778 1.00 87.88 86 TRP A O 1
ATOM 681 N N . PHE A 1 87 ? -3.358 8.659 -5.971 1.00 86.75 87 PHE A N 1
ATOM 682 C CA . PHE A 1 87 ? -2.715 9.612 -5.064 1.00 86.75 87 PHE A CA 1
ATOM 683 C C . PHE A 1 87 ? -3.471 10.937 -4.974 1.00 86.75 87 PHE A C 1
ATOM 685 O O . PHE A 1 87 ? -3.517 11.543 -3.905 1.00 86.75 87 PHE A O 1
ATOM 692 N N . MET A 1 88 ? -4.137 11.370 -6.049 1.00 84.12 88 MET A N 1
ATOM 693 C CA . MET A 1 88 ? -5.009 12.548 -6.012 1.00 84.12 88 MET A CA 1
ATOM 694 C C . MET A 1 88 ? -6.205 12.391 -5.060 1.00 84.12 88 MET A C 1
ATOM 696 O O . MET A 1 88 ? -6.705 13.401 -4.568 1.00 84.12 88 MET A O 1
ATOM 700 N N . HIS A 1 89 ? -6.640 11.159 -4.777 1.00 85.19 89 HIS A N 1
ATOM 701 C CA . HIS A 1 89 ? -7.747 10.867 -3.859 1.00 85.19 89 HIS A CA 1
ATOM 702 C C . HIS A 1 89 ? -7.298 10.599 -2.414 1.00 85.19 89 HIS A C 1
ATOM 704 O O . HIS A 1 89 ? -8.147 10.391 -1.545 1.00 85.19 89 HIS A O 1
ATOM 710 N N . MET A 1 90 ? -5.991 10.584 -2.145 1.00 86.88 90 MET A N 1
ATOM 711 C CA . MET A 1 90 ? -5.456 10.424 -0.796 1.00 86.88 90 MET A CA 1
ATOM 712 C C . MET A 1 90 ? -5.249 11.767 -0.108 1.00 86.88 90 MET A C 1
ATOM 714 O O . MET A 1 90 ? -4.868 12.759 -0.733 1.00 86.88 90 MET A O 1
ATOM 718 N N . ASP A 1 91 ? -5.420 11.778 1.213 1.00 87.69 91 ASP A N 1
ATOM 719 C CA . ASP A 1 91 ? -4.871 12.858 2.026 1.00 87.69 91 ASP A CA 1
ATOM 720 C C . ASP A 1 91 ? -3.347 12.694 2.210 1.00 87.69 91 ASP A C 1
ATOM 722 O O . ASP A 1 91 ? -2.773 11.619 2.011 1.00 87.69 91 ASP A O 1
ATOM 726 N N . GLY A 1 92 ? -2.664 13.772 2.604 1.00 86.06 92 GLY A N 1
ATOM 727 C CA . GLY A 1 92 ? -1.207 13.753 2.770 1.00 86.06 92 GLY A CA 1
ATOM 728 C C . GLY A 1 92 ? -0.705 12.770 3.837 1.00 86.06 92 GLY A C 1
ATOM 729 O O . GLY A 1 92 ? 0.431 12.308 3.747 1.00 86.06 92 GLY A O 1
ATOM 730 N N . LYS A 1 93 ? -1.533 12.408 4.830 1.00 89.44 93 LYS A N 1
ATOM 731 C CA . LYS A 1 93 ? -1.158 11.434 5.867 1.00 89.44 93 LYS A CA 1
ATOM 732 C C . LYS A 1 93 ? -1.212 10.013 5.321 1.00 89.44 93 LYS A C 1
ATOM 734 O O . LYS A 1 93 ? -0.291 9.247 5.575 1.00 89.44 93 LYS A O 1
ATOM 739 N N . GLN A 1 94 ? -2.252 9.682 4.558 1.00 90.62 94 GLN A N 1
ATOM 740 C CA . GLN A 1 94 ? -2.381 8.399 3.868 1.00 90.62 94 GLN A CA 1
ATOM 741 C C . GLN A 1 94 ? -1.230 8.205 2.883 1.00 90.62 94 GLN A C 1
ATOM 743 O O . GLN A 1 94 ? -0.552 7.182 2.925 1.00 90.62 94 GLN A O 1
ATOM 748 N N . LEU A 1 95 ? -0.938 9.225 2.071 1.00 89.06 95 LEU A N 1
ATOM 749 C CA . LEU A 1 95 ? 0.169 9.175 1.119 1.00 89.06 95 LEU A CA 1
ATOM 750 C C . LEU A 1 95 ? 1.520 8.944 1.814 1.00 89.06 95 LEU A C 1
ATOM 752 O O . LEU A 1 95 ? 2.339 8.166 1.335 1.00 89.06 95 LEU A O 1
ATOM 756 N N . ALA A 1 96 ? 1.748 9.570 2.973 1.00 89.25 96 ALA A N 1
ATOM 757 C CA . ALA A 1 96 ? 2.976 9.384 3.746 1.00 89.25 96 ALA A CA 1
ATOM 758 C C . ALA A 1 96 ? 3.139 7.966 4.327 1.00 89.25 96 ALA A C 1
ATOM 760 O O . ALA A 1 96 ? 4.261 7.586 4.673 1.00 89.25 96 ALA A O 1
ATOM 761 N N . GLN A 1 97 ? 2.043 7.212 4.452 1.00 92.44 97 GLN A N 1
ATOM 762 C CA . GLN A 1 97 ? 2.045 5.837 4.948 1.00 92.44 97 GLN A CA 1
ATOM 763 C C . GLN A 1 97 ? 2.359 4.820 3.850 1.00 92.44 97 GLN A C 1
ATOM 765 O O . GLN A 1 97 ? 2.880 3.763 4.186 1.00 92.44 97 GLN A O 1
ATOM 770 N N . VAL A 1 98 ? 2.103 5.131 2.573 1.00 93.31 98 VAL A N 1
ATOM 771 C CA . VAL A 1 98 ? 2.395 4.222 1.454 1.00 93.31 98 VAL A CA 1
ATOM 772 C C . VAL A 1 98 ? 3.899 3.954 1.376 1.00 93.31 98 VAL A C 1
ATOM 774 O O . VAL A 1 98 ? 4.702 4.887 1.284 1.00 93.31 98 VAL A O 1
ATOM 777 N N . ARG A 1 99 ? 4.283 2.673 1.426 1.00 92.19 99 ARG A N 1
ATOM 778 C CA . ARG A 1 99 ? 5.694 2.247 1.380 1.00 92.19 99 ARG A CA 1
ATOM 779 C C . ARG A 1 99 ? 6.124 1.678 0.042 1.00 92.19 99 ARG A C 1
ATOM 781 O O . ARG A 1 99 ? 7.256 1.926 -0.355 1.00 92.19 99 ARG A O 1
ATOM 788 N N . GLU A 1 100 ? 5.244 0.957 -0.646 1.00 92.62 100 GLU A N 1
ATOM 789 C CA . GLU A 1 100 ? 5.598 0.293 -1.897 1.00 92.62 100 GLU A CA 1
ATOM 790 C C . GLU A 1 100 ? 4.436 0.284 -2.894 1.00 92.62 100 GLU A C 1
ATOM 792 O O . GLU A 1 100 ? 3.330 -0.173 -2.594 1.00 92.62 100 GLU A O 1
ATOM 797 N N . VAL A 1 101 ? 4.715 0.765 -4.105 1.00 91.69 101 VAL A N 1
ATOM 798 C CA . VAL A 1 101 ? 3.832 0.653 -5.267 1.00 91.69 101 VAL A CA 1
ATOM 799 C C . VAL A 1 101 ? 4.608 0.006 -6.402 1.00 91.69 101 VAL A C 1
ATOM 801 O O . VAL A 1 101 ? 5.598 0.555 -6.869 1.00 91.69 101 VAL A O 1
ATOM 804 N N . ARG A 1 102 ? 4.146 -1.149 -6.863 1.00 91.50 102 ARG A N 1
ATOM 805 C CA . ARG A 1 102 ? 4.719 -1.905 -7.969 1.00 91.50 102 ARG A CA 1
ATOM 806 C C . ARG A 1 102 ? 4.065 -1.527 -9.288 1.00 91.50 102 ARG A C 1
ATOM 808 O O . ARG A 1 102 ? 2.855 -1.656 -9.468 1.00 91.50 102 ARG A O 1
ATOM 815 N N . LEU A 1 103 ? 4.883 -1.082 -10.224 1.00 86.75 103 LEU A N 1
ATOM 816 C CA . LEU A 1 103 ? 4.508 -0.860 -11.607 1.00 86.75 103 LEU A CA 1
ATOM 817 C C . LEU A 1 103 ? 4.974 -2.059 -12.414 1.00 86.75 103 LEU A C 1
ATOM 819 O O . LEU A 1 103 ? 6.167 -2.223 -12.662 1.00 86.75 103 LEU A O 1
ATOM 823 N N . GLN A 1 104 ? 4.022 -2.908 -12.778 1.00 83.19 104 GLN A N 1
ATOM 824 C CA . GLN A 1 104 ? 4.307 -4.047 -13.632 1.00 83.19 104 GLN A CA 1
ATOM 825 C C . GLN A 1 104 ? 4.194 -3.599 -15.093 1.00 83.19 104 GLN A C 1
ATOM 827 O O . GLN A 1 104 ? 3.138 -3.088 -15.480 1.00 83.19 104 GLN A O 1
ATOM 832 N N . PRO A 1 105 ? 5.238 -3.769 -15.919 1.00 67.81 105 PRO A N 1
ATOM 833 C CA . PRO A 1 105 ? 5.149 -3.482 -17.339 1.00 67.81 105 PRO A CA 1
ATOM 834 C C . PRO A 1 105 ? 4.006 -4.290 -17.955 1.00 67.81 105 PRO A C 1
ATOM 836 O O . PRO A 1 105 ? 3.919 -5.510 -17.809 1.00 67.81 105 PRO A O 1
ATOM 839 N N . CYS A 1 106 ? 3.095 -3.612 -18.646 1.00 67.31 106 CYS A N 1
ATOM 840 C CA . CYS A 1 106 ? 2.234 -4.318 -19.580 1.00 67.31 106 CYS A CA 1
ATOM 841 C C . CYS A 1 106 ? 3.128 -4.825 -20.719 1.00 67.31 106 CYS A C 1
ATOM 843 O O . CYS A 1 106 ? 3.969 -4.065 -21.187 1.00 67.31 106 CYS A O 1
ATOM 845 N N . ALA A 1 107 ? 2.912 -6.045 -21.222 1.00 66.25 107 ALA A N 1
ATOM 846 C CA . ALA A 1 107 ? 3.666 -6.615 -22.353 1.00 66.25 107 ALA A CA 1
ATOM 847 C C . ALA A 1 107 ? 3.659 -5.747 -23.636 1.00 66.25 107 ALA A C 1
ATOM 849 O O . ALA A 1 107 ? 4.322 -6.069 -24.612 1.00 66.25 107 ALA A O 1
ATOM 850 N N . GLN A 1 108 ? 2.866 -4.676 -23.648 1.00 62.06 108 GLN A N 1
ATOM 851 C CA . GLN A 1 108 ? 2.679 -3.737 -24.749 1.00 62.06 108 GLN A CA 1
ATOM 852 C C . GLN A 1 108 ? 3.433 -2.414 -24.551 1.00 62.06 108 GLN A C 1
ATOM 854 O O . GLN A 1 108 ? 3.430 -1.588 -25.461 1.00 62.06 108 GLN A O 1
ATOM 859 N N . LEU A 1 109 ? 4.007 -2.162 -23.368 1.00 64.12 109 LEU A N 1
ATOM 860 C CA . LEU A 1 109 ? 4.661 -0.896 -23.048 1.00 64.12 109 LEU A CA 1
ATOM 861 C C . LEU A 1 109 ? 6.129 -1.123 -22.697 1.00 64.12 109 LEU A C 1
ATOM 863 O O . LEU A 1 109 ? 6.446 -1.752 -21.690 1.00 64.12 109 LEU A O 1
ATOM 867 N N . GLU A 1 110 ? 7.007 -0.536 -23.505 1.00 68.50 110 GLU A N 1
ATOM 868 C CA . GLU A 1 110 ? 8.440 -0.508 -23.235 1.00 68.50 110 GLU A CA 1
ATOM 869 C C . GLU A 1 110 ? 8.731 0.179 -21.883 1.00 68.50 110 GLU A C 1
ATOM 871 O O . GLU A 1 110 ? 8.155 1.242 -21.601 1.00 68.50 110 GLU A O 1
ATOM 876 N N . PRO A 1 111 ? 9.648 -0.357 -21.052 1.00 65.75 111 PRO A N 1
ATOM 877 C CA . PRO A 1 111 ? 10.017 0.236 -19.762 1.00 65.75 111 PRO A CA 1
ATOM 878 C C . PRO A 1 111 ? 10.424 1.713 -19.859 1.00 65.75 111 PRO A C 1
ATOM 880 O O . PRO A 1 111 ? 10.119 2.514 -18.977 1.00 65.75 111 PRO A O 1
ATOM 883 N N . SER A 1 112 ? 11.050 2.114 -20.967 1.00 65.50 112 SER A N 1
ATOM 884 C CA . SER A 1 112 ? 11.447 3.501 -21.230 1.00 65.50 112 SER A CA 1
ATOM 885 C C . SER A 1 112 ? 10.248 4.447 -21.393 1.00 65.50 112 SER A C 1
ATOM 887 O O . SER A 1 112 ? 10.262 5.566 -20.872 1.00 65.50 112 SER A O 1
ATOM 889 N N . ALA A 1 113 ? 9.180 4.003 -22.061 1.00 67.81 113 ALA A N 1
ATOM 890 C CA . ALA A 1 113 ? 7.938 4.759 -22.196 1.00 67.81 113 ALA A CA 1
ATOM 891 C C . ALA A 1 113 ? 7.223 4.888 -20.844 1.00 67.81 113 ALA A C 1
ATOM 893 O O . ALA A 1 113 ? 6.654 5.940 -20.541 1.00 67.81 113 ALA A O 1
ATOM 894 N N . LEU A 1 114 ? 7.304 3.847 -20.010 1.00 66.56 114 LEU A N 1
ATOM 895 C CA . LEU A 1 114 ? 6.770 3.852 -18.652 1.00 66.56 114 LEU A CA 1
ATOM 896 C C . LEU A 1 114 ? 7.517 4.858 -17.763 1.00 66.56 114 LEU A C 1
ATOM 898 O O . LEU A 1 114 ? 6.870 5.711 -17.155 1.00 66.56 114 LEU A O 1
ATOM 902 N N . ILE A 1 115 ? 8.856 4.842 -17.759 1.00 67.12 115 ILE A N 1
ATOM 903 C CA . ILE A 1 115 ? 9.677 5.829 -17.037 1.00 67.12 115 ILE A CA 1
ATOM 904 C C . ILE A 1 115 ? 9.333 7.249 -17.501 1.00 67.12 115 ILE A C 1
ATOM 906 O O . ILE A 1 115 ? 9.067 8.112 -16.668 1.00 67.12 115 ILE A O 1
ATOM 910 N N . LYS A 1 116 ? 9.257 7.506 -18.814 1.00 68.56 116 LYS A N 1
ATOM 911 C CA . LYS A 1 116 ? 8.889 8.834 -19.340 1.00 68.56 116 LYS A CA 1
ATOM 912 C C . LYS A 1 116 ? 7.491 9.271 -18.897 1.00 68.56 116 LYS A C 1
ATOM 914 O O . LYS A 1 116 ? 7.305 10.430 -18.532 1.00 68.56 116 LYS A O 1
ATOM 919 N N . ALA A 1 117 ? 6.516 8.361 -18.893 1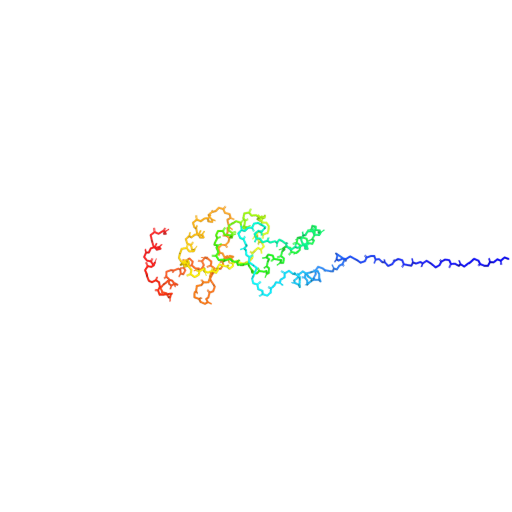.00 67.06 117 ALA A N 1
ATOM 920 C CA . ALA A 1 117 ? 5.152 8.656 -18.458 1.00 67.06 117 ALA A CA 1
ATOM 921 C C . ALA A 1 117 ? 5.069 8.991 -16.960 1.00 67.06 117 ALA A C 1
ATOM 923 O O . ALA A 1 117 ? 4.317 9.891 -16.586 1.00 67.06 117 ALA A O 1
ATOM 924 N N . ILE A 1 118 ? 5.853 8.295 -16.134 1.00 65.69 118 ILE A N 1
ATOM 925 C CA . ILE A 1 118 ? 5.999 8.552 -14.696 1.00 65.69 118 ILE A CA 1
ATOM 926 C C . ILE A 1 118 ? 6.683 9.915 -14.499 1.00 65.69 118 ILE A C 1
ATOM 928 O O . ILE A 1 118 ? 6.113 10.840 -13.923 1.00 65.69 118 ILE A O 1
ATOM 932 N N . MET A 1 119 ? 7.879 10.107 -15.058 1.00 65.12 119 MET A N 1
ATOM 933 C CA . MET A 1 119 ? 8.670 11.324 -14.839 1.00 65.12 119 MET A CA 1
ATOM 934 C C . MET A 1 119 ? 8.005 12.592 -15.394 1.00 65.12 119 MET A C 1
ATOM 936 O O . MET A 1 119 ? 8.081 13.647 -14.770 1.00 65.12 119 MET A O 1
ATOM 940 N N . GLY A 1 120 ? 7.319 12.504 -16.537 1.00 64.50 120 GLY A N 1
ATOM 941 C CA . GLY A 1 120 ? 6.699 13.658 -17.191 1.00 64.50 120 GLY A CA 1
ATOM 942 C C . GLY A 1 120 ? 5.461 14.217 -16.482 1.00 64.50 120 GLY A C 1
ATOM 943 O O . GLY A 1 120 ? 5.060 15.342 -16.778 1.00 64.50 120 GLY A O 1
ATOM 944 N N . ARG A 1 121 ? 4.834 13.467 -15.562 1.00 61.38 121 ARG A N 1
ATOM 945 C CA . ARG A 1 121 ? 3.577 13.877 -14.902 1.00 61.38 121 ARG A CA 1
ATOM 946 C C . ARG A 1 121 ? 3.707 14.211 -13.417 1.00 61.38 121 ARG A C 1
ATOM 948 O O . ARG A 1 121 ? 2.853 14.920 -12.889 1.00 61.38 121 ARG A O 1
ATOM 955 N N . HIS A 1 122 ? 4.749 13.742 -12.733 1.00 59.97 122 HIS A N 1
ATOM 956 C CA . HIS A 1 122 ? 4.777 13.732 -11.263 1.00 59.97 122 HIS A CA 1
ATOM 957 C C . HIS A 1 122 ? 5.463 14.933 -10.580 1.00 59.97 122 HIS A C 1
ATOM 959 O O . HIS A 1 122 ? 5.669 14.913 -9.366 1.00 59.97 122 HIS A O 1
ATOM 965 N N . THR A 1 123 ? 5.764 16.020 -11.293 1.00 50.88 123 THR A N 1
ATOM 966 C CA . THR A 1 123 ? 6.578 17.149 -10.787 1.00 50.88 123 THR A CA 1
ATOM 967 C C . THR A 1 123 ? 5.956 17.987 -9.652 1.00 50.88 123 THR A C 1
ATOM 969 O O . THR A 1 123 ? 6.615 18.886 -9.139 1.00 50.88 123 THR A O 1
ATOM 972 N N . GLY A 1 124 ? 4.720 17.716 -9.208 1.00 54.62 124 GLY A N 1
ATOM 973 C CA . GLY A 1 124 ? 3.979 18.640 -8.332 1.00 54.62 124 GLY A CA 1
ATOM 974 C C . GLY A 1 124 ? 3.715 18.231 -6.876 1.00 54.62 124 GLY A C 1
ATOM 975 O O . GLY A 1 124 ? 3.453 19.110 -6.059 1.00 54.62 124 GLY A O 1
ATOM 976 N N . ARG A 1 125 ? 3.719 16.938 -6.510 1.00 57.44 125 ARG A N 1
ATOM 977 C CA . ARG A 1 125 ? 3.225 16.490 -5.177 1.00 57.44 125 ARG A CA 1
ATOM 978 C C . ARG A 1 125 ? 4.212 15.693 -4.322 1.00 57.44 125 ARG A C 1
ATOM 980 O O . ARG A 1 125 ? 3.801 15.109 -3.323 1.00 57.44 125 ARG A O 1
ATOM 987 N N . GLY A 1 126 ? 5.502 15.690 -4.660 1.00 55.25 126 GLY A N 1
ATOM 988 C CA . GLY A 1 126 ? 6.503 14.992 -3.843 1.00 55.25 126 GLY A CA 1
ATOM 989 C C . GLY A 1 126 ? 6.252 13.485 -3.799 1.00 55.25 126 GLY A C 1
ATOM 990 O O . GLY A 1 126 ? 6.337 12.853 -2.746 1.00 55.25 126 GLY A O 1
ATOM 991 N N . LEU A 1 127 ? 5.884 12.928 -4.953 1.00 60.22 127 LEU A N 1
ATOM 992 C CA . LEU A 1 127 ? 5.842 11.493 -5.163 1.00 60.22 127 LEU A CA 1
ATOM 993 C C . LEU A 1 127 ? 7.235 10.951 -4.846 1.00 60.22 127 LEU A C 1
ATOM 995 O O . LEU A 1 127 ? 8.216 11.325 -5.485 1.00 60.22 127 LEU A O 1
ATOM 999 N N . LYS A 1 128 ? 7.333 10.142 -3.790 1.00 67.69 128 LYS A N 1
ATOM 1000 C CA . LYS A 1 128 ? 8.604 9.551 -3.388 1.00 67.69 128 LYS A CA 1
ATOM 1001 C C . LYS A 1 128 ? 8.970 8.539 -4.464 1.00 67.69 128 LYS A C 1
ATOM 1003 O O . LYS A 1 128 ? 8.408 7.451 -4.481 1.00 67.69 128 LYS A O 1
ATOM 1008 N N . GLU A 1 129 ? 9.889 8.898 -5.351 1.00 69.06 129 GLU A N 1
ATOM 1009 C CA . GLU A 1 129 ? 10.459 7.986 -6.357 1.00 69.06 129 GLU A CA 1
ATOM 1010 C C . GLU A 1 129 ? 10.956 6.673 -5.717 1.00 69.06 129 GLU A C 1
ATOM 1012 O O . GLU A 1 129 ? 10.934 5.626 -6.352 1.00 69.06 129 GLU A O 1
ATOM 1017 N N . ASP A 1 130 ? 11.301 6.726 -4.426 1.00 73.50 130 ASP A N 1
ATOM 1018 C CA . ASP A 1 130 ? 11.700 5.592 -3.585 1.00 73.50 130 ASP A CA 1
ATOM 1019 C C . ASP A 1 130 ? 10.550 4.615 -3.244 1.00 73.50 130 ASP A C 1
ATOM 1021 O O . ASP A 1 130 ? 10.796 3.466 -2.888 1.00 73.50 130 ASP A O 1
ATOM 1025 N N . VAL A 1 131 ? 9.290 5.060 -3.316 1.00 79.56 131 VAL A N 1
ATOM 1026 C CA . VAL A 1 131 ? 8.089 4.247 -3.027 1.00 79.56 131 VAL A CA 1
ATOM 1027 C C . VAL A 1 131 ? 7.635 3.476 -4.263 1.00 79.56 131 VAL A C 1
ATOM 1029 O O . VAL A 1 131 ? 7.099 2.373 -4.145 1.00 79.56 131 VAL A O 1
ATOM 1032 N N . MET A 1 132 ? 7.826 4.046 -5.452 1.00 79.88 132 MET A N 1
ATOM 1033 C CA . MET A 1 132 ? 7.498 3.366 -6.698 1.00 79.88 132 MET A CA 1
ATOM 1034 C C . MET A 1 132 ? 8.624 2.417 -7.078 1.00 79.88 132 MET A C 1
ATOM 1036 O O . MET A 1 132 ? 9.773 2.831 -7.201 1.00 79.88 132 MET A O 1
ATOM 1040 N N . LYS A 1 133 ? 8.275 1.157 -7.313 1.00 83.44 133 LYS A N 1
ATOM 1041 C CA . LYS A 1 133 ? 9.175 0.141 -7.838 1.00 83.44 133 LYS A CA 1
ATOM 1042 C C . LYS A 1 133 ? 8.687 -0.335 -9.194 1.00 83.44 133 LYS A C 1
ATOM 1044 O O . LYS A 1 133 ? 7.490 -0.533 -9.385 1.00 83.44 133 LYS A O 1
ATOM 1049 N N . MET A 1 134 ? 9.609 -0.536 -10.118 1.00 80.50 134 MET A N 1
ATOM 1050 C CA . MET A 1 134 ? 9.346 -1.039 -11.458 1.00 80.50 134 MET A CA 1
ATOM 1051 C C . MET A 1 134 ? 10.111 -2.339 -11.670 1.00 80.50 134 MET A C 1
ATOM 1053 O O . MET A 1 134 ? 11.248 -2.474 -11.221 1.00 80.50 134 MET A O 1
ATOM 1057 N N . GLU A 1 135 ? 9.475 -3.285 -12.348 1.00 79.50 135 GLU A N 1
ATOM 1058 C CA . GLU A 1 135 ? 10.111 -4.533 -12.756 1.00 79.50 135 GLU A CA 1
ATOM 1059 C C . GLU A 1 135 ? 10.933 -4.309 -14.033 1.00 79.50 135 GLU A C 1
ATOM 1061 O O . GLU A 1 135 ? 10.414 -3.805 -15.032 1.00 79.50 135 GLU A O 1
ATOM 1066 N N . VAL A 1 136 ? 12.215 -4.672 -13.998 1.00 71.94 136 VAL A N 1
ATOM 1067 C CA . VAL A 1 136 ? 13.115 -4.696 -15.159 1.00 71.94 136 VAL A CA 1
ATOM 1068 C C . VAL A 1 136 ? 13.746 -6.084 -15.217 1.00 71.94 136 VAL A C 1
ATOM 1070 O O . VAL A 1 136 ? 14.526 -6.464 -14.344 1.00 71.94 136 VAL A O 1
ATOM 1073 N N . GLY A 1 137 ? 13.371 -6.877 -16.223 1.00 76.25 137 GLY A N 1
ATOM 1074 C CA . GLY A 1 137 ? 13.730 -8.295 -16.268 1.00 76.25 137 GLY A CA 1
ATOM 1075 C C . GLY A 1 137 ? 13.055 -9.072 -15.133 1.00 76.25 137 GLY A C 1
ATOM 1076 O O . GLY A 1 137 ? 11.834 -9.177 -15.115 1.00 76.25 137 GLY A O 1
ATOM 1077 N N . ALA A 1 138 ? 13.849 -9.615 -14.205 1.00 75.94 138 ALA A N 1
ATOM 1078 C CA . ALA A 1 138 ? 13.373 -10.357 -13.029 1.00 75.94 138 ALA A CA 1
ATOM 1079 C C . ALA A 1 138 ? 13.582 -9.603 -11.698 1.00 75.94 138 ALA A C 1
ATOM 1081 O O . ALA A 1 138 ? 13.345 -10.161 -10.625 1.00 75.94 138 ALA A O 1
ATOM 1082 N N . GLU A 1 139 ? 14.049 -8.353 -11.749 1.00 79.38 139 GLU A N 1
ATOM 1083 C CA . GLU A 1 139 ? 14.378 -7.553 -10.568 1.00 79.38 139 GLU A CA 1
ATOM 1084 C C . GLU A 1 139 ? 13.481 -6.312 -10.453 1.00 79.38 139 GLU A C 1
ATOM 1086 O O . GLU A 1 139 ? 13.017 -5.754 -11.448 1.00 79.38 139 GLU A O 1
ATOM 1091 N N . TRP A 1 140 ? 13.236 -5.872 -9.214 1.00 81.12 140 TRP A N 1
ATOM 1092 C CA . TRP A 1 140 ? 12.444 -4.680 -8.905 1.00 81.12 140 TRP A CA 1
ATOM 1093 C C . TRP A 1 140 ? 13.356 -3.539 -8.466 1.00 81.12 140 TRP A C 1
ATOM 1095 O O . TRP A 1 140 ? 14.033 -3.638 -7.442 1.00 81.12 140 TRP A O 1
ATOM 1105 N N . PHE A 1 141 ? 13.313 -2.428 -9.190 1.00 75.88 141 PHE A N 1
ATOM 1106 C CA . PHE A 1 141 ? 14.112 -1.235 -8.918 1.00 75.88 141 PHE A CA 1
ATOM 1107 C C . PHE A 1 141 ? 13.210 -0.098 -8.470 1.00 75.88 141 PHE A C 1
ATOM 1109 O O . PHE A 1 141 ? 12.106 0.037 -8.997 1.00 75.88 141 PHE A O 1
ATOM 1116 N N . SER A 1 142 ? 13.656 0.742 -7.531 1.00 81.62 142 SER A N 1
ATOM 1117 C CA . SER A 1 142 ? 12.943 2.003 -7.303 1.00 81.62 142 SER A CA 1
ATOM 1118 C C . SER A 1 142 ? 12.973 2.848 -8.579 1.00 81.62 142 SER A C 1
ATOM 1120 O O . SER A 1 142 ? 13.880 2.703 -9.399 1.00 81.62 142 SER A O 1
ATOM 1122 N N . VAL A 1 143 ? 12.003 3.741 -8.775 1.00 73.12 143 VAL A N 1
ATOM 1123 C CA . VAL A 1 143 ? 12.005 4.630 -9.951 1.00 73.12 143 VAL A CA 1
ATOM 1124 C C . VAL A 1 143 ? 13.260 5.508 -9.967 1.00 73.12 143 VAL A C 1
ATOM 1126 O O . VAL A 1 143 ? 13.798 5.770 -11.043 1.00 73.12 143 VAL A O 1
ATOM 1129 N N . ARG A 1 144 ? 13.777 5.897 -8.792 1.00 77.06 144 ARG A N 1
ATOM 1130 C CA . ARG A 1 144 ? 15.059 6.605 -8.676 1.00 77.06 144 ARG A CA 1
ATOM 1131 C C . ARG A 1 144 ? 16.221 5.740 -9.163 1.00 77.06 144 ARG A C 1
ATOM 1133 O O . ARG A 1 144 ? 16.959 6.168 -10.045 1.00 77.06 144 ARG A O 1
ATOM 1140 N N . ASP A 1 145 ? 16.349 4.519 -8.646 1.00 78.62 145 ASP A N 1
ATOM 1141 C CA . ASP A 1 145 ? 17.431 3.608 -9.043 1.00 78.62 145 ASP A CA 1
ATOM 1142 C C . ASP A 1 145 ? 17.352 3.273 -10.533 1.00 78.62 145 ASP A C 1
ATOM 1144 O O . ASP A 1 145 ? 18.369 3.231 -11.219 1.00 78.62 145 ASP A O 1
ATOM 1148 N N . ALA A 1 146 ? 16.139 3.052 -11.046 1.00 72.25 146 ALA A N 1
ATOM 1149 C CA . ALA A 1 146 ? 15.895 2.776 -12.452 1.00 72.25 146 ALA A CA 1
ATOM 1150 C C . ALA A 1 146 ? 16.290 3.962 -13.333 1.00 72.25 146 ALA A C 1
ATOM 1152 O O . ALA A 1 146 ? 16.786 3.742 -14.427 1.00 72.25 146 ALA A O 1
ATOM 1153 N N . ARG A 1 147 ? 16.113 5.205 -12.866 1.00 70.81 147 ARG A N 1
ATOM 1154 C CA . ARG A 1 147 ? 16.562 6.414 -13.568 1.00 70.81 147 ARG A CA 1
ATOM 1155 C C . ARG A 1 147 ? 18.085 6.509 -13.607 1.00 70.81 147 ARG A C 1
ATOM 1157 O O . ARG A 1 147 ? 18.642 6.768 -14.667 1.00 70.81 147 ARG A O 1
ATOM 1164 N N . G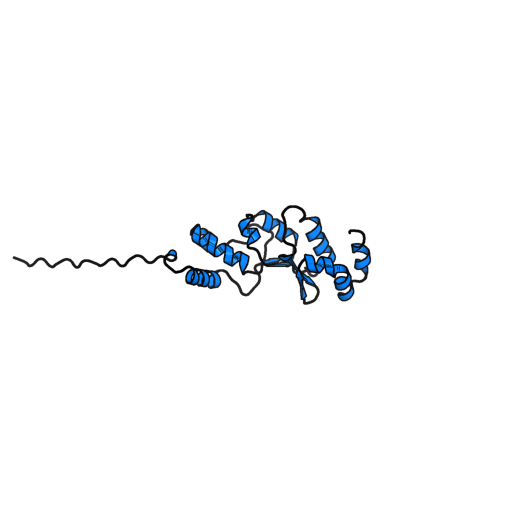LU A 1 148 ? 18.750 6.292 -12.476 1.00 78.94 148 GLU A N 1
ATOM 1165 C CA . GLU A 1 148 ? 20.216 6.348 -12.384 1.00 78.94 148 GLU A CA 1
ATOM 1166 C C . GLU A 1 148 ? 20.887 5.227 -13.186 1.00 78.94 148 GLU A C 1
ATOM 1168 O O . GLU A 1 148 ? 21.922 5.431 -13.816 1.00 78.94 148 GLU A O 1
ATOM 1173 N N . LYS A 1 149 ? 20.270 4.043 -13.198 1.00 73.25 149 LYS A N 1
ATOM 1174 C CA . LYS A 1 149 ? 20.763 2.855 -13.901 1.00 73.25 149 LYS A CA 1
ATOM 1175 C C . LYS A 1 149 ? 20.134 2.669 -15.283 1.00 73.25 149 LYS A C 1
ATOM 1177 O O . LYS A 1 149 ? 20.413 1.666 -15.929 1.00 73.25 149 LYS A O 1
ATOM 1182 N N . ALA A 1 150 ? 19.301 3.602 -15.753 1.00 67.19 150 ALA A N 1
ATOM 1183 C CA . ALA A 1 150 ? 18.562 3.455 -17.009 1.00 67.19 150 ALA A CA 1
ATOM 1184 C C . ALA A 1 150 ? 19.465 3.100 -18.203 1.00 67.19 150 ALA A C 1
ATOM 1186 O O . ALA A 1 150 ? 19.111 2.164 -18.918 1.00 67.19 150 ALA A O 1
ATOM 1187 N N . PRO A 1 151 ? 20.631 3.750 -18.416 1.00 65.56 151 PRO A N 1
ATOM 1188 C CA . PRO A 1 151 ? 21.472 3.448 -19.576 1.00 65.56 151 PRO A CA 1
ATOM 1189 C C . PRO A 1 151 ? 21.993 2.004 -19.560 1.00 65.56 151 PRO A C 1
ATOM 1191 O O . PRO A 1 151 ? 21.898 1.298 -20.559 1.00 65.56 151 PRO A O 1
ATOM 1194 N N . SER A 1 152 ? 22.458 1.524 -18.402 1.00 68.38 152 SER A N 1
ATOM 1195 C CA . SER A 1 152 ? 23.024 0.178 -18.258 1.00 68.38 152 SER A CA 1
ATOM 1196 C C . SER A 1 152 ? 21.960 -0.919 -18.194 1.00 68.38 152 SER A C 1
ATOM 1198 O O . SER A 1 152 ? 22.182 -2.015 -18.701 1.00 68.38 152 SER A O 1
ATOM 1200 N N . LEU A 1 153 ? 20.789 -0.639 -17.613 1.00 62.94 153 LEU A N 1
ATOM 1201 C CA . LEU A 1 153 ? 19.657 -1.571 -17.585 1.00 62.94 153 LEU A CA 1
ATOM 1202 C C . LEU A 1 153 ? 19.028 -1.753 -18.972 1.00 62.94 153 LEU A C 1
ATOM 1204 O O . LEU A 1 153 ? 18.616 -2.861 -19.307 1.00 62.94 153 LEU A O 1
ATOM 1208 N N . LEU A 1 154 ? 18.979 -0.697 -19.789 1.00 59.75 154 LEU A N 1
ATOM 1209 C CA . LEU A 1 154 ? 18.507 -0.778 -21.174 1.00 59.75 154 LEU A CA 1
ATOM 1210 C C . LEU A 1 154 ? 19.487 -1.553 -22.060 1.00 59.75 154 LEU A C 1
ATOM 1212 O O . LEU A 1 154 ? 19.051 -2.398 -22.840 1.00 59.75 154 LEU A O 1
ATOM 1216 N N . GLU A 1 155 ? 20.797 -1.356 -21.884 1.00 63.19 155 GLU A N 1
ATOM 1217 C CA . GLU A 1 155 ? 21.816 -2.181 -22.547 1.00 63.19 155 GLU A CA 1
ATOM 1218 C C . GLU A 1 155 ? 21.721 -3.661 -22.141 1.00 63.19 155 GLU A C 1
ATOM 1220 O O . GLU A 1 155 ? 21.728 -4.539 -23.004 1.00 63.19 155 GLU A O 1
ATOM 1225 N N . GLN A 1 156 ? 21.569 -3.959 -20.844 1.00 61.81 156 GLN A N 1
ATOM 1226 C CA . GLN A 1 156 ? 21.444 -5.336 -20.337 1.00 61.81 156 GLN A CA 1
ATOM 1227 C C . GLN A 1 156 ? 20.149 -6.028 -20.777 1.00 61.81 156 GLN A C 1
ATOM 1229 O O . GLN A 1 156 ? 20.141 -7.241 -20.979 1.00 61.81 156 GLN A O 1
ATOM 1234 N N . ALA A 1 157 ? 19.067 -5.272 -20.966 1.00 56.78 157 ALA A N 1
ATOM 1235 C CA . ALA A 1 157 ? 17.812 -5.781 -21.510 1.00 56.78 157 ALA A CA 1
ATOM 1236 C C . ALA A 1 157 ? 17.869 -6.040 -23.032 1.00 56.78 157 ALA A C 1
ATOM 1238 O O . ALA A 1 157 ? 16.877 -6.485 -23.607 1.00 56.78 157 ALA A O 1
ATOM 1239 N N . GLY A 1 158 ? 19.004 -5.776 -23.694 1.00 54.09 158 GLY A N 1
ATOM 1240 C CA . GLY A 1 158 ? 19.149 -5.906 -25.147 1.00 54.09 158 GLY A CA 1
ATOM 1241 C C . GLY A 1 158 ? 18.479 -4.774 -25.928 1.00 54.09 158 GLY A C 1
ATOM 1242 O O . GLY A 1 158 ? 18.245 -4.904 -27.127 1.00 54.09 158 GLY A O 1
ATOM 1243 N N . ILE A 1 159 ? 18.175 -3.658 -25.263 1.00 54.91 159 ILE A N 1
ATOM 1244 C CA . ILE A 1 159 ? 17.467 -2.501 -25.813 1.00 54.91 159 ILE A CA 1
ATOM 1245 C C . ILE A 1 159 ? 18.497 -1.392 -26.096 1.00 54.91 159 ILE A C 1
ATOM 1247 O O . ILE A 1 159 ? 18.464 -0.302 -25.525 1.00 54.91 159 ILE A O 1
ATOM 1251 N N . ALA A 1 160 ? 19.473 -1.690 -26.960 1.00 46.66 160 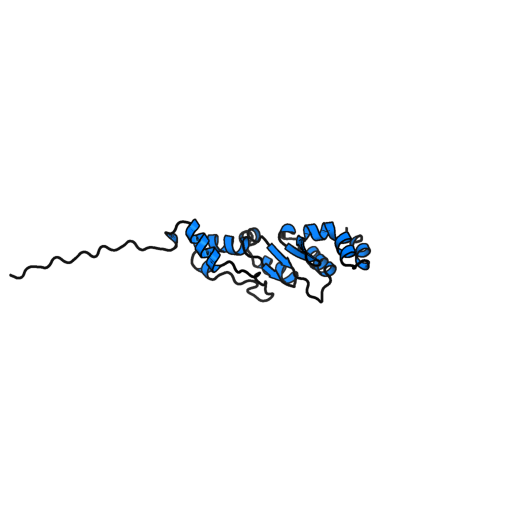ALA A N 1
ATOM 1252 C CA . ALA A 1 160 ? 20.595 -0.793 -27.255 1.00 46.66 160 ALA A CA 1
ATOM 1253 C C . ALA A 1 160 ? 20.173 0.513 -27.965 1.00 46.66 160 ALA A C 1
ATOM 1255 O O . ALA A 1 160 ? 20.847 1.528 -27.831 1.00 46.66 160 ALA A O 1
ATOM 1256 N N . GLU A 1 161 ? 19.030 0.532 -28.659 1.00 50.56 161 GLU A N 1
ATOM 1257 C CA . GLU A 1 161 ? 18.572 1.697 -29.438 1.00 50.56 161 GLU A CA 1
ATOM 1258 C C . GLU A 1 161 ? 18.068 2.881 -28.584 1.00 50.56 161 GLU A C 1
ATOM 1260 O O . GLU A 1 161 ? 17.818 3.959 -29.116 1.00 50.56 161 GLU A O 1
ATOM 1265 N N . ILE A 1 162 ? 17.912 2.723 -27.261 1.00 48.66 162 ILE A N 1
ATOM 1266 C CA . ILE A 1 162 ? 17.272 3.743 -26.402 1.00 48.66 162 ILE A CA 1
ATOM 1267 C C . ILE A 1 162 ? 18.280 4.553 -25.566 1.00 48.66 162 ILE A C 1
ATOM 1269 O O . ILE A 1 162 ? 17.942 5.648 -25.110 1.00 48.66 162 ILE A O 1
ATOM 1273 N N . SER A 1 163 ? 19.520 4.071 -25.407 1.00 44.44 163 SER A N 1
ATOM 1274 C CA . SER A 1 163 ? 20.573 4.764 -24.640 1.00 44.44 163 SER A CA 1
ATOM 1275 C C . SER A 1 163 ? 20.861 6.167 -25.202 1.00 44.44 163 SER A C 1
ATOM 1277 O O . SER A 1 163 ? 20.859 7.150 -24.457 1.00 44.44 163 SER A O 1
ATOM 1279 N N . ASP A 1 164 ? 20.939 6.290 -26.532 1.00 46.47 164 ASP A N 1
ATOM 1280 C CA . ASP A 1 164 ? 21.170 7.569 -27.221 1.00 46.47 164 ASP A CA 1
ATOM 1281 C C . ASP A 1 164 ? 20.000 8.557 -27.056 1.00 46.47 164 ASP A C 1
ATOM 1283 O O . ASP A 1 164 ? 20.194 9.770 -27.018 1.00 46.47 164 ASP A O 1
ATOM 1287 N N . MET A 1 165 ? 18.774 8.057 -26.865 1.00 41.62 165 MET A N 1
ATOM 1288 C CA . MET A 1 165 ? 17.556 8.872 -26.769 1.00 41.62 165 MET A CA 1
ATOM 1289 C C . MET A 1 165 ? 17.265 9.395 -25.349 1.00 41.62 165 MET A C 1
ATOM 1291 O O . MET A 1 165 ? 16.359 10.213 -25.161 1.00 41.62 165 MET A O 1
ATOM 1295 N N . LEU A 1 166 ? 17.972 8.892 -24.330 1.00 44.25 166 LEU A N 1
ATOM 1296 C CA . LEU A 1 166 ? 17.873 9.359 -22.940 1.00 44.25 166 LEU A CA 1
ATOM 1297 C C . LEU A 1 166 ? 18.875 10.472 -22.619 1.00 44.25 166 LEU A C 1
ATOM 1299 O O . LEU A 1 166 ? 18.602 11.284 -21.736 1.00 44.25 166 LEU A O 1
ATOM 1303 N N . MET A 1 167 ? 19.981 10.544 -23.361 1.00 47.62 16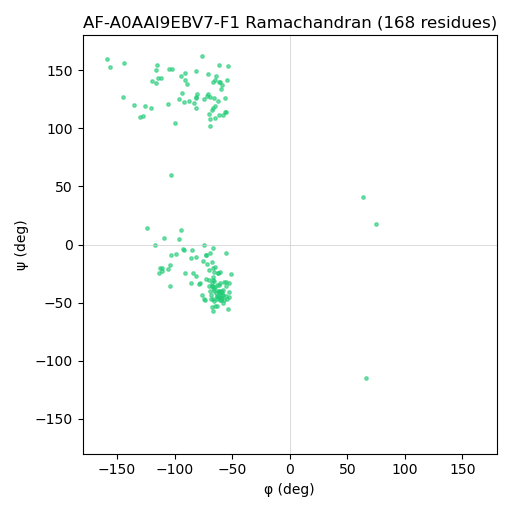7 MET A N 1
ATOM 1304 C CA . MET A 1 1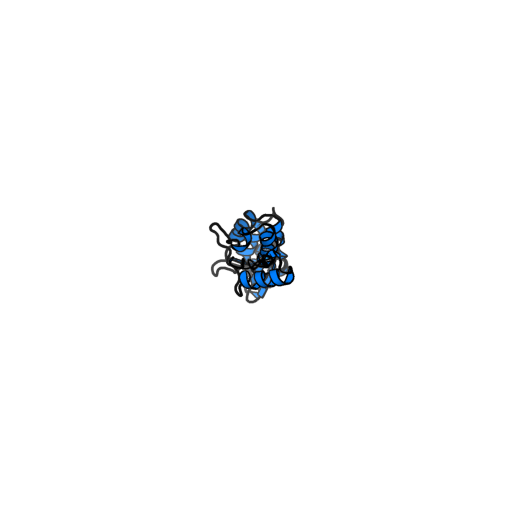67 ? 21.018 11.564 -23.176 1.00 47.62 167 MET A CA 1
ATOM 1305 C C . MET A 1 167 ? 20.615 12.952 -23.706 1.00 47.62 167 MET A C 1
ATOM 1307 O O . MET A 1 167 ? 21.240 13.935 -23.332 1.00 47.62 167 MET A O 1
ATOM 1311 N N . GLU A 1 168 ? 19.548 13.072 -24.507 1.00 44.16 168 GLU A N 1
ATOM 1312 C CA . GLU A 1 168 ? 19.028 14.371 -24.981 1.00 44.16 168 GLU A CA 1
ATOM 1313 C C . GLU A 1 168 ? 18.065 15.074 -23.998 1.00 44.16 168 GLU A C 1
ATOM 1315 O O . GLU A 1 168 ? 17.614 16.186 -24.267 1.00 44.16 168 GLU A O 1
A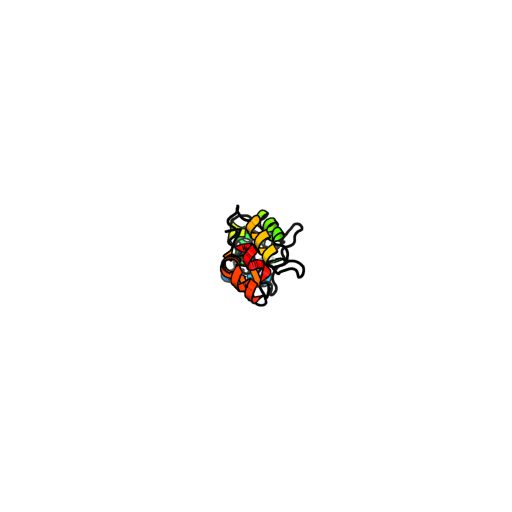TOM 1320 N N . ILE A 1 169 ? 17.698 14.435 -22.878 1.00 42.19 169 ILE A N 1
ATOM 1321 C CA . ILE A 1 169 ? 16.628 14.914 -21.973 1.00 42.19 169 ILE A CA 1
ATOM 1322 C C . ILE A 1 169 ? 17.152 15.260 -20.559 1.00 42.19 169 ILE A C 1
ATOM 1324 O O . ILE A 1 169 ? 16.384 15.717 -19.709 1.00 42.19 169 ILE A O 1
ATOM 1328 N N . ILE A 1 170 ? 18.453 15.085 -20.299 1.00 40.16 170 ILE A N 1
ATOM 1329 C CA . ILE A 1 170 ? 19.137 15.568 -19.082 1.00 40.16 170 ILE A CA 1
ATOM 1330 C C . ILE A 1 170 ? 19.818 16.898 -19.401 1.00 40.16 170 ILE A C 1
ATOM 1332 O O . ILE A 1 170 ? 19.667 17.832 -18.581 1.00 40.16 170 ILE A O 1
#

Foldseek 3Di:
DDDDDPDDDDPDDPDDDPVVDPLVVLLVVLCVQQEDPDAAEQCQDPVSGDDDPQLVPDVVSVVSNLLCNQQVHEHEDQDLVSVVVNVVPDDPVSQVSHQAYEHEHDPPDDVVNVLCVNVVPDPPDPNPLNRYWYDQPNDIDRSVRCLVCVLVSCVVSVNNVCNVVSVVPD

Sequence (170 aa):
MSPSTPSARKIALPKTSFLNLPAELRNEVYRLSLIGDTPIPIRFKAPCVPQPSLSMANKQIRTECLSIFYGENVFWTTQAFTVDAWFMHMDGKQLAQVREVRLQPCAQLEPSALIKAIMGRHTGRGLKEDVMKMEVGAEWFSVRDAREKAPSLLEQAGIAEISDMLMEII